Protein AF-A0A641RWR7-F1 (afdb_monomer)

Sequence (51 aa):
MKNITDYIQQWANTYKDDMQNNIMPFWIKYGLDRVNGGIYTCVDRDGALMD

Radius of gyration: 16.25 Å; Cα contacts (8 Å, |Δi|>4): 32; chains: 1; bounding box: 40×15×45 Å

Foldseek 3Di:
DPDPVVVVVVVVVVVVCCVPPPVVVLQVPQFADPPPGDGQPQADPVSHHDD

Secondary structure (DSSP, 8-state):
---HHHHHHHHHHHHHHHIIIIIHHHIIIIIB-TTTSSB---B-TTSPBP-

InterPro domains:
  IPR008928 Six-hairpin glycosidase superfamily [SSF48208] (4-51)
  IPR012341 Six-hairpin glycosidase-like superfamily [G3DSA:1.50.10.10] (1-51)

Organism: Bacteroides ovatus (NCBI:txid28116)

Mean predicted aligned error: 3.86 Å

pLDDT: mean 94.8, std 7.17, range [57.44, 98.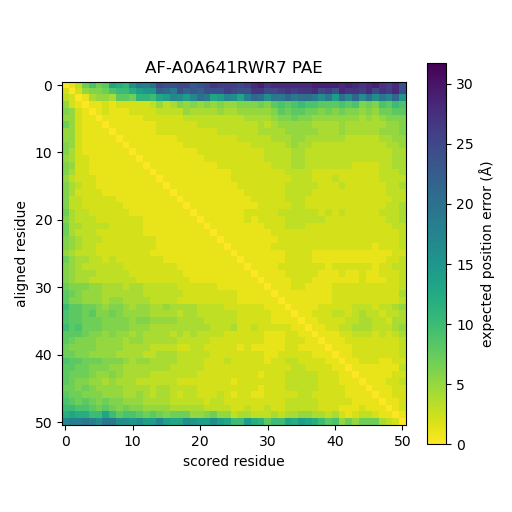75]

Nearest PDB structures (foldseek):
  3wkh-assembly1_A  TM=6.938E-01  e=2.810E-01  Rhodothermus marinus
  7ag4-assembly1_E-2  TM=7.477E-01  e=5.620E+00  Salmonella enterica subsp. enterica serovar Typhimurium str. LT2
  7eyb-assembly1_L  TM=4.764E-01  e=7.641E+00  Escherichia phage T7

Structure (mmCIF, N/CA/C/O backbone):
data_AF-A0A641RWR7-F1
#
_entry.id   AF-A0A641RWR7-F1
#
loop_
_atom_site.group_PDB
_atom_site.id
_atom_site.type_symbol
_atom_site.label_atom_id
_atom_site.label_alt_id
_atom_site.label_comp_id
_atom_site.label_asym_id
_atom_site.label_entity_id
_atom_site.label_seq_id
_atom_site.pdbx_PDB_ins_code
_atom_site.Cartn_x
_atom_site.Cartn_y
_atom_site.Cartn_z
_atom_site.occupancy
_atom_site.B_iso_or_equiv
_atom_site.auth_seq_id
_atom_site.auth_comp_id
_atom_site.auth_asym_id
_atom_site.auth_atom_id
_atom_site.pdbx_PDB_model_num
ATOM 1 N N . MET A 1 1 ? -25.416 -1.031 23.646 1.00 57.44 1 MET A N 1
ATOM 2 C CA . MET A 1 1 ? -24.514 -0.068 22.975 1.00 57.44 1 MET A CA 1
ATOM 3 C C . MET A 1 1 ? -23.153 -0.729 22.857 1.00 57.44 1 MET A C 1
ATOM 5 O O . MET A 1 1 ? -22.700 -1.260 23.862 1.00 57.44 1 MET A O 1
ATOM 9 N N . LYS A 1 2 ? -22.538 -0.774 21.665 1.00 68.12 2 LYS A N 1
ATOM 10 C CA . LYS A 1 2 ? -21.123 -1.177 21.564 1.00 68.12 2 LYS A CA 1
ATOM 11 C C . LYS A 1 2 ? -20.295 -0.196 22.399 1.00 68.12 2 LYS A C 1
ATOM 13 O O . LYS A 1 2 ? -20.572 1.001 22.366 1.00 68.12 2 LYS A O 1
ATOM 18 N N . ASN A 1 3 ? -19.339 -0.708 23.166 1.00 90.44 3 ASN A N 1
ATOM 19 C CA . ASN A 1 3 ? -18.418 0.117 23.936 1.00 90.44 3 ASN A CA 1
ATOM 20 C C . ASN A 1 3 ? -17.639 1.024 22.962 1.00 90.44 3 ASN A C 1
ATOM 22 O O . ASN A 1 3 ? -17.111 0.545 21.958 1.00 90.44 3 ASN A O 1
ATOM 26 N N . ILE A 1 4 ? -17.612 2.333 23.227 1.00 94.06 4 ILE A N 1
ATOM 27 C CA . ILE A 1 4 ? -16.961 3.333 22.361 1.00 94.06 4 ILE A CA 1
ATOM 28 C C . ILE A 1 4 ? -15.475 3.000 22.177 1.00 94.06 4 ILE A C 1
ATOM 30 O O . ILE A 1 4 ? -14.941 3.153 21.079 1.00 94.06 4 ILE A O 1
ATOM 34 N N . THR A 1 5 ? -14.828 2.479 23.220 1.00 95.50 5 THR A N 1
ATOM 35 C CA . THR A 1 5 ? -13.426 2.059 23.170 1.00 95.50 5 THR A CA 1
ATOM 36 C C . THR A 1 5 ? -13.215 0.926 22.169 1.00 95.50 5 THR A C 1
ATOM 38 O O . THR A 1 5 ? -12.300 1.004 21.353 1.00 95.50 5 THR A O 1
ATOM 41 N N . ASP A 1 6 ? -14.095 -0.079 22.157 1.00 95.88 6 ASP A N 1
ATOM 42 C CA . ASP A 1 6 ? -13.997 -1.213 21.228 1.00 95.88 6 ASP A CA 1
ATOM 43 C C 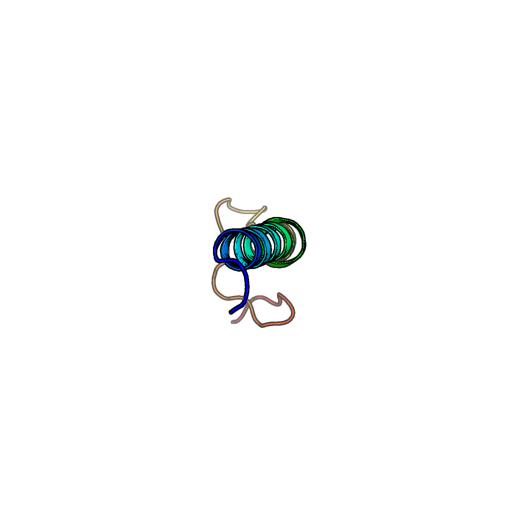. ASP A 1 6 ? -14.168 -0.752 19.776 1.00 95.88 6 ASP A C 1
ATOM 45 O O . ASP A 1 6 ? -13.463 -1.218 18.883 1.00 95.88 6 ASP A O 1
ATOM 49 N N . TYR A 1 7 ? -15.076 0.201 19.539 1.00 95.31 7 TYR A N 1
ATOM 50 C CA . TYR A 1 7 ? -15.279 0.793 18.217 1.00 95.31 7 TYR A CA 1
ATOM 51 C C . TYR A 1 7 ? -14.024 1.523 17.723 1.00 95.31 7 TYR A C 1
ATOM 53 O O . TYR A 1 7 ? -13.571 1.279 16.606 1.00 95.31 7 TYR A O 1
ATOM 61 N N . ILE A 1 8 ? -13.439 2.395 18.551 1.00 97.25 8 ILE A N 1
ATOM 62 C CA . ILE A 1 8 ? -12.231 3.148 18.182 1.00 97.25 8 ILE A CA 1
ATOM 63 C C . ILE A 1 8 ? -11.057 2.190 17.950 1.00 97.25 8 ILE A C 1
ATOM 65 O O . ILE A 1 8 ? -10.340 2.330 16.959 1.00 97.25 8 ILE A O 1
ATOM 69 N N . GLN A 1 9 ? -10.890 1.187 18.815 1.00 97.62 9 GLN A N 1
ATOM 70 C CA . GLN A 1 9 ? -9.815 0.208 18.687 1.00 97.62 9 GLN A CA 1
ATOM 71 C C . GLN A 1 9 ? -9.953 -0.635 17.414 1.00 97.62 9 GLN A C 1
ATOM 73 O O . GLN A 1 9 ? -8.952 -0.885 16.741 1.00 97.62 9 GLN A O 1
ATOM 78 N N . GLN A 1 10 ? -11.177 -1.044 17.062 1.00 97.50 10 GLN A N 1
ATOM 79 C CA . GLN A 1 10 ? -11.446 -1.778 15.827 1.00 97.50 10 GLN A CA 1
ATOM 80 C C . GLN A 1 10 ? -10.971 -0.980 14.608 1.00 97.50 10 GLN A C 1
ATOM 82 O O . GLN A 1 10 ? -10.187 -1.492 13.813 1.00 97.50 10 GLN A O 1
ATOM 87 N N . TRP A 1 11 ? -11.390 0.281 14.488 1.00 97.88 11 TRP A N 1
ATOM 88 C CA . TRP A 1 11 ? -11.020 1.110 13.341 1.00 97.88 11 TRP A CA 1
ATOM 89 C C . TRP A 1 11 ? -9.535 1.453 13.307 1.00 97.88 11 TRP A C 1
ATOM 91 O O . TRP A 1 11 ? -8.934 1.408 12.237 1.00 97.88 11 TRP A O 1
ATOM 101 N N . ALA A 1 12 ? -8.918 1.734 14.457 1.00 98.44 12 ALA A N 1
ATOM 102 C CA . ALA A 1 12 ? -7.477 1.962 14.529 1.00 98.44 12 ALA A CA 1
ATOM 103 C C . ALA A 1 12 ? -6.686 0.753 14.001 1.00 98.44 12 ALA A C 1
ATOM 105 O O . ALA A 1 12 ? -5.730 0.921 13.243 1.00 98.44 12 ALA A O 1
ATOM 106 N N . ASN A 1 13 ? -7.115 -0.461 14.358 1.00 98.62 13 ASN A N 1
ATOM 107 C CA . ASN A 1 13 ? -6.495 -1.689 13.872 1.00 98.62 13 ASN A CA 1
ATOM 108 C C . ASN A 1 13 ? -6.707 -1.872 12.365 1.00 98.62 13 ASN A C 1
ATOM 110 O O . ASN A 1 13 ? -5.742 -2.176 11.672 1.00 98.62 13 ASN A O 1
ATOM 114 N N . THR A 1 14 ? -7.920 -1.636 11.855 1.00 98.56 14 THR A N 1
ATOM 115 C CA . THR A 1 14 ? -8.218 -1.729 10.417 1.00 98.56 14 THR A CA 1
ATOM 116 C C . THR A 1 14 ? -7.361 -0.769 9.594 1.00 98.56 14 THR A C 1
ATOM 118 O O . THR A 1 14 ? -6.676 -1.210 8.681 1.00 98.56 14 THR A O 1
ATOM 121 N N . TYR A 1 15 ? -7.303 0.519 9.953 1.00 98.62 15 TYR A N 1
ATOM 122 C CA . TYR A 1 15 ? -6.488 1.486 9.207 1.00 98.62 15 TYR A CA 1
ATOM 123 C C . TYR A 1 15 ? -4.994 1.162 9.252 1.00 98.62 15 TYR A C 1
ATOM 125 O O . TYR A 1 15 ? -4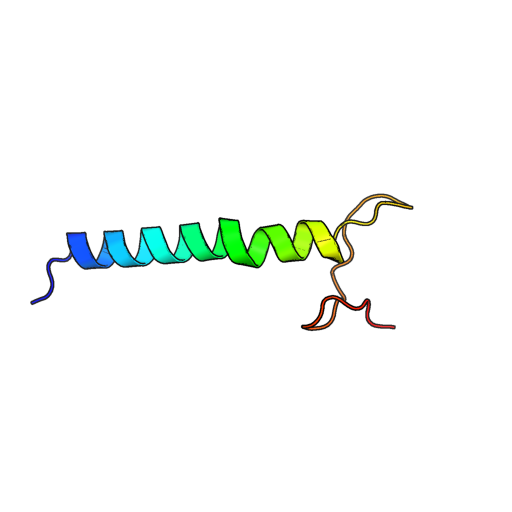.280 1.366 8.270 1.00 98.62 15 TYR A O 1
ATOM 133 N N . LYS A 1 16 ? -4.505 0.664 10.393 1.00 98.69 16 LYS A N 1
ATOM 134 C CA . LYS A 1 16 ? -3.110 0.246 10.525 1.00 98.69 16 LYS A CA 1
ATOM 135 C C . LYS A 1 16 ? -2.804 -0.950 9.624 1.00 98.69 16 LYS A C 1
ATOM 137 O O . LYS A 1 16 ? -1.779 -0.934 8.946 1.00 98.69 16 LYS A O 1
ATOM 142 N N . ASP A 1 17 ? -3.678 -1.951 9.622 1.00 98.75 17 ASP A N 1
ATOM 143 C CA . ASP A 1 17 ? -3.537 -3.150 8.800 1.00 98.75 17 ASP A CA 1
ATOM 144 C C . ASP A 1 17 ? -3.577 -2.808 7.305 1.00 98.75 17 ASP A C 1
ATOM 146 O O . ASP A 1 17 ? -2.637 -3.136 6.584 1.00 98.75 17 ASP A O 1
ATOM 150 N N . ASP A 1 18 ? -4.569 -2.027 6.865 1.00 98.62 18 ASP A N 1
ATOM 151 C CA . ASP A 1 18 ? -4.679 -1.558 5.479 1.00 98.62 18 ASP A CA 1
ATOM 152 C C . ASP A 1 18 ? -3.422 -0.800 5.039 1.00 98.62 18 ASP A C 1
ATOM 154 O O . ASP A 1 18 ? -2.885 -1.032 3.955 1.00 98.62 18 ASP A O 1
ATOM 158 N N . MET A 1 19 ? -2.899 0.089 5.885 1.00 98.50 19 MET A N 1
ATOM 159 C CA . MET A 1 19 ? -1.697 0.848 5.552 1.00 98.50 19 MET A CA 1
ATOM 160 C C . MET A 1 19 ? -0.469 -0.058 5.410 1.00 98.50 19 MET A C 1
ATOM 162 O O . MET A 1 19 ? 0.288 0.081 4.450 1.00 98.50 19 MET A O 1
ATOM 166 N N . GLN A 1 20 ? -0.258 -0.977 6.356 1.00 98.44 20 GLN A N 1
ATOM 167 C CA . GLN A 1 20 ? 0.956 -1.797 6.429 1.00 98.44 20 GLN A CA 1
ATOM 168 C C . GLN A 1 20 ? 0.953 -2.971 5.451 1.00 98.44 20 GLN A C 1
ATOM 170 O O . GLN A 1 20 ? 2.003 -3.300 4.902 1.00 98.44 20 GLN A O 1
ATOM 175 N N . ASN A 1 21 ? -0.210 -3.579 5.224 1.00 98.31 21 ASN A N 1
ATOM 176 C CA . ASN A 1 21 ? -0.332 -4.858 4.529 1.00 98.31 21 ASN A CA 1
ATOM 177 C C . ASN A 1 21 ? -1.018 -4.749 3.160 1.00 98.31 21 ASN A C 1
ATOM 179 O O . ASN A 1 21 ? -1.000 -5.720 2.406 1.00 98.31 21 ASN A O 1
ATOM 183 N N . ASN A 1 22 ? -1.565 -3.582 2.802 1.00 97.44 22 ASN A N 1
ATOM 184 C CA . ASN A 1 22 ? -2.214 -3.358 1.509 1.00 97.44 22 ASN A CA 1
ATOM 185 C C . ASN A 1 22 ? -1.645 -2.121 0.782 1.00 97.44 22 ASN A C 1
ATOM 187 O O . ASN A 1 22 ? -0.946 -2.253 -0.224 1.00 97.44 22 ASN A O 1
ATOM 191 N N . ILE A 1 23 ? -1.854 -0.921 1.332 1.00 98.00 23 ILE A N 1
ATOM 192 C CA . ILE A 1 23 ? -1.564 0.356 0.660 1.00 98.00 23 ILE A CA 1
ATOM 193 C C . ILE A 1 23 ? -0.057 0.572 0.466 1.00 98.00 23 ILE A C 1
ATOM 195 O O . ILE A 1 23 ? 0.390 0.798 -0.659 1.00 98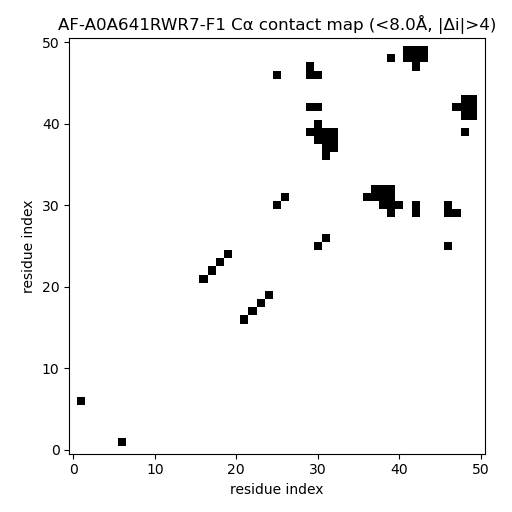.00 23 ILE A O 1
ATOM 199 N N . MET A 1 24 ? 0.750 0.499 1.532 1.00 97.88 24 MET A N 1
ATOM 200 C CA . MET A 1 24 ? 2.198 0.725 1.409 1.00 97.88 24 MET A CA 1
ATOM 201 C C . MET A 1 24 ? 2.891 -0.324 0.529 1.00 97.88 24 MET A C 1
ATOM 203 O O . MET A 1 24 ? 3.669 0.078 -0.340 1.00 97.88 24 MET A O 1
ATOM 207 N N . PRO A 1 25 ? 2.623 -1.640 0.677 1.00 98.19 25 PRO A N 1
ATOM 208 C CA . PRO A 1 25 ?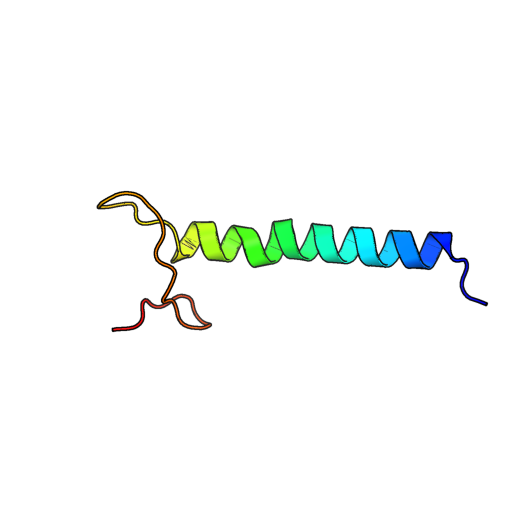 3.198 -2.647 -0.210 1.00 98.19 25 PRO A CA 1
ATOM 209 C C . PRO A 1 25 ? 2.904 -2.399 -1.693 1.00 98.19 25 PRO A C 1
ATOM 211 O O . PRO A 1 25 ? 3.803 -2.568 -2.518 1.00 98.19 25 PRO A O 1
ATOM 214 N N . PHE A 1 26 ? 1.690 -1.949 -2.034 1.00 98.19 26 PHE A N 1
ATOM 215 C CA . PHE A 1 26 ? 1.330 -1.600 -3.409 1.00 98.19 26 PHE A CA 1
ATOM 216 C C . PHE A 1 26 ? 2.225 -0.481 -3.962 1.00 98.19 26 PHE A C 1
ATOM 218 O O . PHE A 1 26 ? 2.896 -0.671 -4.977 1.00 98.19 26 PHE A O 1
ATOM 225 N N . TRP A 1 27 ? 2.314 0.659 -3.269 1.00 97.62 27 TRP A N 1
ATOM 226 C CA . TRP A 1 27 ? 3.085 1.814 -3.749 1.00 97.62 27 TRP A CA 1
ATOM 227 C C . TRP A 1 27 ? 4.599 1.575 -3.749 1.00 97.62 27 TRP A C 1
ATOM 229 O O . TRP A 1 27 ? 5.291 2.038 -4.654 1.00 97.62 27 TRP A O 1
ATOM 239 N N . ILE A 1 28 ? 5.126 0.803 -2.794 1.00 96.50 28 ILE A N 1
ATOM 240 C CA . ILE A 1 28 ? 6.546 0.412 -2.785 1.00 96.50 28 ILE A CA 1
ATOM 241 C C . ILE A 1 28 ? 6.883 -0.477 -3.993 1.00 96.50 28 ILE A C 1
ATOM 243 O O . ILE A 1 28 ? 7.995 -0.398 -4.527 1.00 96.50 28 ILE A O 1
ATOM 247 N N . LYS A 1 29 ? 5.944 -1.336 -4.410 1.00 96.69 29 LYS A N 1
ATOM 248 C CA . LYS A 1 29 ? 6.134 -2.269 -5.522 1.00 96.69 29 LYS A CA 1
ATOM 249 C C . LYS A 1 29 ? 5.950 -1.604 -6.886 1.00 96.69 29 LYS A C 1
ATOM 251 O O . LYS A 1 29 ? 6.786 -1.822 -7.757 1.00 96.69 29 LYS A O 1
ATOM 256 N N . TYR A 1 30 ? 4.880 -0.833 -7.063 1.00 97.19 30 TYR A N 1
ATOM 257 C CA . TYR A 1 30 ? 4.452 -0.328 -8.374 1.00 97.19 30 TYR A CA 1
ATOM 258 C C . TYR A 1 30 ? 4.674 1.172 -8.568 1.00 97.19 30 TYR A C 1
ATOM 260 O O . TYR A 1 30 ? 4.855 1.625 -9.691 1.00 97.19 30 TYR A O 1
ATOM 268 N N . GLY A 1 31 ? 4.687 1.947 -7.484 1.00 95.81 31 GLY A N 1
ATOM 269 C CA . GLY A 1 31 ? 4.837 3.396 -7.556 1.00 95.81 31 GLY A CA 1
ATOM 270 C C . GLY A 1 31 ? 6.283 3.872 -7.596 1.00 95.81 31 GLY A C 1
ATOM 271 O O . GLY A 1 31 ? 6.543 4.954 -8.090 1.00 95.81 31 GLY A O 1
ATOM 272 N N . LEU A 1 32 ? 7.251 3.123 -7.071 1.00 96.0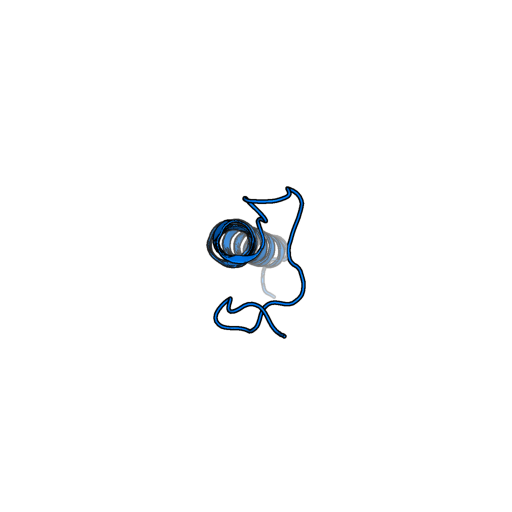6 32 LEU A N 1
ATOM 273 C CA . LEU A 1 32 ? 8.618 3.636 -6.955 1.00 96.06 32 LEU A CA 1
ATOM 274 C C . LEU A 1 32 ? 9.353 3.647 -8.308 1.00 96.06 32 LEU A C 1
ATOM 276 O O . LEU A 1 32 ? 9.697 2.582 -8.825 1.00 96.06 32 LEU A O 1
ATOM 280 N N . ASP A 1 33 ? 9.682 4.837 -8.827 1.00 96.38 33 ASP A N 1
ATOM 281 C CA . ASP A 1 33 ? 10.557 4.973 -9.998 1.00 96.38 33 ASP A CA 1
ATOM 282 C C . ASP A 1 33 ? 12.011 4.733 -9.566 1.00 96.38 33 ASP A C 1
ATOM 284 O O . ASP A 1 33 ? 12.672 5.581 -8.960 1.00 96.38 33 ASP A O 1
ATOM 288 N N . ARG A 1 34 ? 12.514 3.536 -9.873 1.00 93.75 34 ARG A N 1
ATOM 289 C CA . ARG A 1 34 ? 13.890 3.116 -9.567 1.00 93.75 34 ARG A CA 1
ATOM 290 C C . ARG A 1 34 ? 14.902 3.518 -10.642 1.00 93.75 34 ARG A C 1
ATOM 292 O O . ARG A 1 34 ? 16.093 3.308 -10.430 1.00 93.75 34 ARG A O 1
ATOM 299 N N . VAL A 1 35 ? 14.445 4.042 -11.779 1.00 95.12 35 VAL A N 1
ATOM 300 C CA . VAL A 1 35 ? 15.285 4.424 -12.921 1.00 95.12 35 VAL A CA 1
ATOM 301 C C . VAL A 1 35 ? 15.651 5.903 -12.833 1.00 95.12 35 VAL A C 1
ATOM 303 O O . VAL A 1 35 ? 16.831 6.237 -12.893 1.00 95.12 35 VAL A O 1
ATOM 306 N N . ASN A 1 36 ? 14.661 6.778 -12.643 1.00 96.25 36 ASN A N 1
ATOM 307 C CA . ASN A 1 36 ? 14.852 8.234 -12.629 1.00 96.25 36 ASN A CA 1
ATOM 308 C C . ASN A 1 36 ? 14.689 8.852 -11.233 1.00 96.25 36 ASN A C 1
ATOM 310 O O . ASN A 1 36 ? 15.053 10.009 -11.025 1.00 96.25 36 ASN A O 1
ATOM 314 N N . GLY A 1 37 ? 14.180 8.081 -10.268 1.00 95.31 37 GLY A N 1
ATOM 315 C CA . GLY A 1 37 ? 13.833 8.572 -8.940 1.00 95.31 37 GLY A CA 1
ATOM 316 C C . GLY A 1 37 ? 12.454 9.236 -8.898 1.00 95.31 37 GLY A C 1
ATOM 317 O O . GLY A 1 37 ? 11.947 9.746 -9.893 1.00 95.31 37 GLY A O 1
ATOM 318 N N . GLY A 1 38 ? 11.840 9.243 -7.714 1.00 95.81 38 GLY A N 1
ATOM 319 C CA . GLY A 1 38 ? 10.475 9.736 -7.518 1.00 95.81 38 GLY A CA 1
ATOM 320 C C . GLY A 1 38 ? 9.435 8.615 -7.527 1.00 95.81 3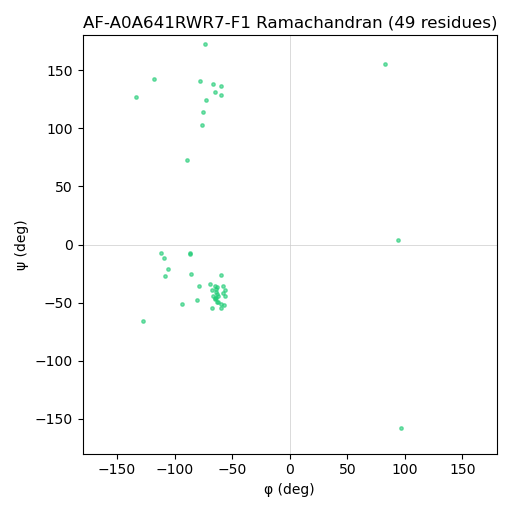8 GLY A C 1
ATOM 321 O O . GLY A 1 38 ? 9.753 7.465 -7.219 1.00 95.81 38 GLY A O 1
ATOM 322 N N . ILE A 1 39 ? 8.179 8.971 -7.806 1.00 96.25 39 ILE A N 1
ATOM 323 C CA . ILE A 1 39 ? 7.024 8.070 -7.713 1.00 96.25 39 ILE A CA 1
ATOM 324 C C . ILE A 1 39 ? 6.160 8.194 -8.973 1.00 96.25 39 ILE A C 1
ATOM 326 O O . ILE A 1 39 ? 5.711 9.290 -9.309 1.00 96.25 39 ILE A O 1
ATOM 330 N N . TYR A 1 40 ? 5.875 7.071 -9.625 1.00 96.00 40 TYR A N 1
ATOM 331 C CA . TYR A 1 40 ? 4.779 6.926 -10.569 1.00 96.00 40 TYR A CA 1
ATOM 332 C C . TYR A 1 40 ? 3.448 6.900 -9.824 1.00 96.00 40 TYR A C 1
ATOM 334 O O . TYR A 1 40 ? 3.236 6.073 -8.940 1.00 96.00 40 TYR A O 1
ATOM 342 N N . THR A 1 41 ? 2.544 7.803 -10.191 1.00 95.56 41 THR A N 1
ATOM 343 C CA . THR A 1 41 ? 1.200 7.905 -9.602 1.00 95.56 41 THR A CA 1
ATOM 344 C C . THR A 1 41 ? 0.100 7.392 -10.531 1.00 95.56 41 THR A C 1
ATOM 346 O O . THR A 1 41 ? -0.967 7.013 -10.052 1.00 95.56 41 THR A O 1
ATOM 349 N N . CYS A 1 42 ? 0.361 7.334 -11.840 1.00 95.56 42 CYS A N 1
ATOM 350 C CA . CYS A 1 42 ? -0.562 6.841 -12.862 1.00 95.56 42 CYS A CA 1
ATOM 351 C C . CYS A 1 42 ? -0.394 5.328 -13.064 1.00 95.56 42 CYS A C 1
ATOM 353 O O . CYS A 1 42 ? 0.176 4.880 -14.056 1.00 95.56 42 CYS A O 1
ATOM 355 N N . VAL A 1 43 ? -0.862 4.545 -12.091 1.00 95.94 43 VAL A N 1
ATOM 356 C CA . VAL A 1 43 ? -0.890 3.076 -12.153 1.00 95.94 43 VAL A CA 1
ATOM 357 C C . VAL A 1 43 ? -2.327 2.559 -12.094 1.00 95.94 43 VAL A C 1
ATOM 359 O O . VAL A 1 43 ? -3.159 3.117 -11.377 1.00 95.94 43 VAL A O 1
ATOM 362 N N . ASP A 1 44 ? -2.622 1.497 -12.840 1.00 96.25 44 ASP A N 1
ATOM 363 C CA . ASP A 1 44 ? -3.902 0.786 -12.793 1.00 96.25 44 ASP A CA 1
ATOM 364 C C . ASP A 1 44 ? -4.029 -0.062 -11.515 1.00 96.25 44 ASP A C 1
ATOM 366 O O . ASP A 1 44 ? -3.097 -0.184 -10.715 1.00 96.25 44 ASP A O 1
ATOM 370 N N . ARG A 1 45 ? -5.210 -0.642 -11.282 1.00 94.69 45 ARG A N 1
ATOM 371 C CA . ARG A 1 45 ? -5.539 -1.426 -10.081 1.00 94.69 45 ARG A CA 1
ATOM 372 C C . ARG A 1 45 ? -4.644 -2.645 -9.889 1.00 94.69 45 ARG A C 1
ATOM 374 O O . ARG A 1 45 ? -4.490 -3.105 -8.761 1.00 94.69 45 ARG A O 1
ATOM 381 N N . ASP A 1 46 ? -4.086 -3.181 -10.967 1.00 96.00 46 ASP A N 1
ATOM 382 C CA . ASP A 1 46 ? -3.129 -4.286 -10.931 1.00 96.00 46 ASP A CA 1
ATOM 383 C C .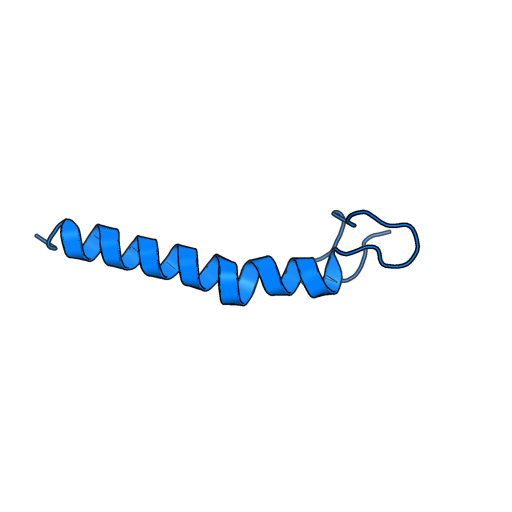 ASP A 1 46 ? -1.669 -3.821 -10.748 1.00 96.00 46 ASP A C 1
ATOM 385 O O . ASP A 1 46 ? -0.788 -4.645 -10.481 1.00 96.00 46 ASP A O 1
ATOM 389 N N . GLY A 1 47 ? -1.428 -2.507 -10.808 1.00 95.00 47 GLY A N 1
ATOM 390 C CA . GLY A 1 47 ? -0.123 -1.870 -10.680 1.00 95.00 47 GLY A CA 1
ATOM 391 C C . GLY A 1 47 ? 0.589 -1.597 -12.007 1.00 95.00 47 GLY A C 1
ATOM 392 O O . GLY A 1 47 ? 1.729 -1.133 -11.975 1.00 95.00 47 GLY A O 1
ATOM 393 N N . ALA A 1 48 ?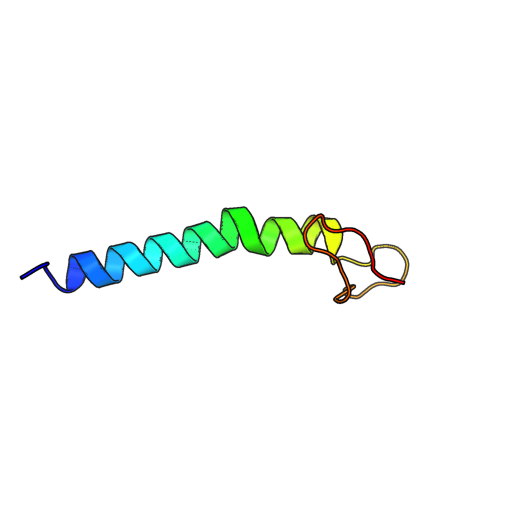 -0.031 -1.877 -13.159 1.00 95.75 48 ALA A N 1
ATOM 394 C CA . ALA A 1 48 ? 0.535 -1.519 -14.456 1.00 95.75 48 ALA A CA 1
ATOM 395 C C . ALA A 1 48 ? 0.582 0.006 -14.633 1.00 95.75 48 ALA A C 1
ATOM 397 O O . ALA A 1 48 ? -0.370 0.703 -14.286 1.00 95.75 48 ALA A O 1
ATOM 398 N N . LEU A 1 49 ? 1.679 0.534 -15.182 1.00 91.94 49 LEU A N 1
ATOM 399 C CA . LEU A 1 49 ? 1.746 1.946 -15.563 1.00 91.94 49 LEU A CA 1
ATOM 400 C C . LEU A 1 49 ? 0.751 2.216 -16.690 1.00 91.94 49 LEU A C 1
ATOM 402 O O . LEU A 1 49 ? 0.716 1.479 -17.676 1.00 91.94 49 LEU A O 1
ATOM 406 N N . MET A 1 50 ? -0.046 3.264 -16.521 1.00 90.69 50 MET A N 1
ATOM 407 C CA . MET A 1 50 ? -0.929 3.761 -17.569 1.00 90.69 50 MET A CA 1
ATOM 408 C C . MET A 1 50 ? -0.108 4.576 -18.579 1.00 90.69 50 MET A C 1
ATOM 410 O O . MET A 1 50 ? 0.802 5.301 -18.171 1.00 90.69 50 MET A O 1
ATOM 414 N N . ASP A 1 51 ? -0.426 4.428 -19.866 1.00 80.56 51 ASP A N 1
ATOM 415 C CA . ASP A 1 51 ? 0.118 5.241 -20.971 1.00 80.56 51 ASP A CA 1
ATOM 416 C C . ASP A 1 51 ? -0.482 6.659 -20.965 1.00 80.56 51 ASP A C 1
ATOM 418 O O . ASP A 1 51 ? -1.721 6.771 -20.778 1.00 80.56 51 ASP A O 1
#

Solvent-accessible surface area (backbone atoms only — not comparable to full-atom values): 3128 Å² total; per-residue (Å²): 129,84,57,67,66,59,55,54,52,52,51,54,50,50,55,51,46,44,43,66,75,45,53,47,53,47,42,66,70,51,18,54,35,85,85,84,59,64,68,55,79,61,50,47,98,90,42,50,74,62,132